Protein AF-A0A4S1WTZ0-F1 (afdb_monomer_lite)

Radius of gyration: 18.0 Å; chains: 1; bounding box: 50×26×50 Å

pLDDT: mean 75.04, std 13.1, range [39.91, 91.31]

Foldseek 3Di:
DVPLVCLQVPLDAADDLVVLVVNVVVLVVQLVVQCVDPPSSLVVVVVSLRSQLSSQLNLCVLAVHPSCVSVPLSVLVVVLSVLVVVLVVLVVDPVSPVVSVVSVVVSVVSVVVSVVVSVVSSCVSSVDDGPVNVPDDPDDDDD

Sequence (143 aa):
MEDLVPILTSFHGAISRRTFWIGAAVLIVASIVLGLIPYLGTIASLALLYPWTCLAMQRLRDMERPVGLALIPVGLAAISAVLGIVTMVSMFNPMLIGLALMVGGLTVLVGTISMLVAIAFLLWIGLTPGKSDAGQPFLGGLR

Secondary structure (DSSP, 8-state):
-TTHHHHHH-S-----HHHHHHHHHHHHHHHHHHHTSTTHHHHHHHHHHHHHHHHHHHHHHHTT--GGGGHHHHHHHHHHHHHHHHHHHHHT-GGGHHHHHHHHHHHHHHHHHHHHHHHHHHHHHHHSPPGGGSS--S-----

Organism: NCBI:txid1344951

Structure (mmCIF, N/CA/C/O backbone):
data_AF-A0A4S1WTZ0-F1
#
_entry.id   AF-A0A4S1WTZ0-F1
#
loop_
_atom_site.group_PDB
_atom_site.id
_atom_site.type_symbol
_atom_site.label_atom_id
_atom_site.label_alt_id
_atom_site.label_comp_id
_atom_site.label_asym_id
_atom_site.label_entity_id
_atom_site.label_seq_id
_atom_site.pdbx_PDB_ins_code
_atom_site.Cartn_x
_atom_site.Cartn_y
_atom_site.Cartn_z
_atom_site.occupancy
_atom_site.B_iso_or_equiv
_atom_site.auth_seq_id
_atom_site.auth_comp_id
_atom_site.auth_asym_id
_atom_site.auth_atom_id
_atom_site.pdbx_PDB_model_num
ATOM 1 N N . MET A 1 1 ? -21.634 -13.327 2.477 1.00 41.12 1 MET A N 1
ATO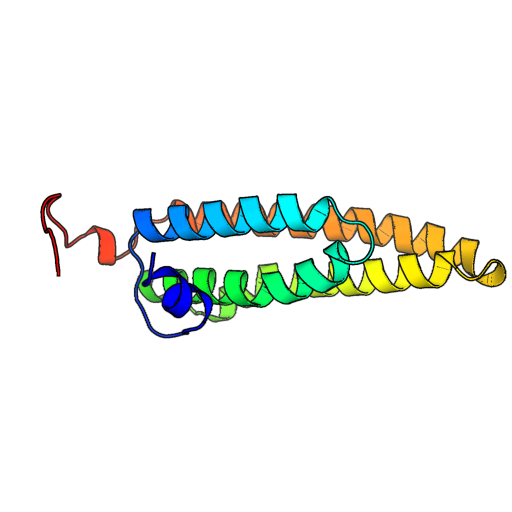M 2 C CA . MET A 1 1 ? -20.631 -12.721 1.566 1.00 41.12 1 MET A CA 1
ATOM 3 C C . MET A 1 1 ? -21.185 -11.495 0.831 1.00 41.12 1 MET A C 1
ATOM 5 O O . MET A 1 1 ? -20.418 -10.822 0.158 1.00 41.12 1 MET A O 1
ATOM 9 N N . GLU A 1 2 ? -22.468 -11.155 1.012 1.00 46.72 2 GLU A N 1
ATOM 10 C CA . GLU A 1 2 ? -23.134 -10.010 0.369 1.00 46.72 2 GLU A CA 1
ATOM 11 C C . GLU A 1 2 ? -22.792 -8.651 1.024 1.00 46.72 2 GLU A C 1
ATOM 13 O O . GLU A 1 2 ? -22.914 -7.615 0.380 1.00 46.72 2 GLU A O 1
ATOM 18 N N . ASP A 1 3 ? -22.232 -8.645 2.242 1.00 55.38 3 ASP A N 1
ATOM 19 C CA . ASP A 1 3 ? -21.893 -7.415 2.988 1.00 55.38 3 ASP A CA 1
ATOM 20 C C . ASP A 1 3 ? -20.523 -6.799 2.652 1.00 55.38 3 ASP A C 1
ATOM 22 O O . ASP A 1 3 ? -20.228 -5.668 3.038 1.00 55.38 3 ASP A O 1
ATOM 26 N N . LEU A 1 4 ? -19.649 -7.521 1.942 1.00 54.25 4 LEU A N 1
ATOM 27 C CA . LEU A 1 4 ? -18.295 -7.030 1.639 1.00 54.25 4 LEU A CA 1
ATOM 28 C C . LEU A 1 4 ? -18.298 -5.968 0.538 1.00 54.25 4 LEU A C 1
ATOM 30 O O . LEU A 1 4 ? -17.501 -5.036 0.582 1.00 54.25 4 LEU A O 1
ATOM 34 N N . VAL A 1 5 ? -19.210 -6.081 -0.428 1.00 55.91 5 VAL A N 1
ATOM 35 C CA . VAL A 1 5 ? -19.345 -5.120 -1.527 1.00 55.91 5 VAL A CA 1
ATOM 36 C C . VAL A 1 5 ? -19.659 -3.715 -0.996 1.00 55.91 5 VAL A C 1
ATOM 38 O O . VAL A 1 5 ? -18.865 -2.819 -1.271 1.00 55.91 5 VAL A O 1
ATOM 41 N N . PRO A 1 6 ? -20.699 -3.489 -0.164 1.00 55.41 6 PRO A N 1
ATOM 42 C CA . PRO A 1 6 ? -20.978 -2.155 0.364 1.00 55.41 6 PRO A CA 1
ATOM 43 C C . PRO A 1 6 ? -19.869 -1.620 1.281 1.00 55.41 6 PRO A C 1
ATOM 45 O O . PRO A 1 6 ? -19.608 -0.424 1.247 1.00 55.41 6 PRO A O 1
ATOM 48 N N . ILE A 1 7 ? -19.152 -2.458 2.039 1.00 56.97 7 ILE A N 1
ATOM 49 C CA . ILE A 1 7 ? -17.997 -2.002 2.841 1.00 56.97 7 ILE A CA 1
ATOM 50 C C . ILE A 1 7 ? -16.863 -1.476 1.948 1.00 56.97 7 ILE A C 1
ATOM 52 O O . ILE A 1 7 ? -16.168 -0.534 2.325 1.00 56.97 7 ILE A O 1
ATOM 56 N N . LEU A 1 8 ? -16.676 -2.057 0.764 1.00 56.19 8 LEU A N 1
ATOM 57 C CA . LEU A 1 8 ? -15.602 -1.691 -0.161 1.00 56.19 8 LEU A CA 1
ATOM 58 C C . LEU A 1 8 ? -16.011 -0.594 -1.161 1.00 56.19 8 LEU A C 1
ATOM 60 O O . LEU A 1 8 ? -15.130 0.016 -1.762 1.00 56.19 8 LEU A O 1
ATOM 64 N N . THR A 1 9 ? -17.313 -0.326 -1.330 1.00 55.59 9 THR A N 1
ATOM 65 C CA . THR A 1 9 ? -17.839 0.654 -2.302 1.00 55.59 9 THR A CA 1
ATOM 66 C C . THR A 1 9 ? -18.636 1.811 -1.696 1.00 55.59 9 THR A C 1
ATOM 68 O O . THR A 1 9 ? -18.966 2.758 -2.407 1.00 55.59 9 THR A O 1
ATOM 71 N N . SER A 1 10 ? -18.970 1.770 -0.405 1.00 52.31 10 SER A N 1
ATOM 72 C CA . SER A 1 10 ? -19.704 2.833 0.294 1.00 52.31 10 SER A CA 1
ATOM 73 C C . SER A 1 10 ? -18.788 3.634 1.219 1.00 52.31 10 SER A C 1
ATOM 75 O O . SER A 1 10 ? -17.878 3.106 1.851 1.00 52.31 10 SER A O 1
ATOM 77 N N . PHE A 1 11 ? -19.057 4.934 1.352 1.00 55.19 11 PHE A N 1
ATOM 78 C CA . PHE A 1 11 ? -18.418 5.803 2.350 1.00 55.19 11 PHE A CA 1
ATOM 79 C C . PHE A 1 11 ? -19.192 5.876 3.674 1.00 55.19 11 PHE A C 1
ATOM 81 O O . PHE A 1 11 ? -18.738 6.545 4.606 1.00 55.19 11 PHE A O 1
ATOM 88 N N . HIS A 1 12 ? -20.349 5.219 3.759 1.00 50.66 12 HIS A N 1
ATOM 89 C CA . HIS A 1 12 ? -21.262 5.303 4.894 1.00 50.66 12 HIS A CA 1
ATOM 90 C C . HIS A 1 12 ? -21.160 4.048 5.757 1.00 50.66 12 HIS A C 1
ATOM 92 O O . HIS A 1 12 ? -21.438 2.952 5.280 1.00 50.66 12 HIS A O 1
ATOM 98 N N . GLY A 1 13 ? -20.784 4.222 7.024 1.00 57.28 13 GLY A N 1
ATOM 99 C CA . GLY A 1 13 ? -20.733 3.131 7.992 1.00 57.28 13 GLY A CA 1
ATOM 100 C C . GLY A 1 13 ? -19.646 3.314 9.045 1.00 57.28 13 GLY A C 1
ATOM 101 O O . GLY A 1 13 ? -18.590 3.885 8.778 1.00 57.28 13 GLY A O 1
ATOM 102 N N . ALA A 1 14 ? -19.957 2.824 10.238 1.00 63.25 14 ALA A N 1
ATOM 103 C CA . ALA A 1 14 ? -19.082 2.652 11.386 1.00 63.25 14 ALA A CA 1
ATOM 104 C C . ALA A 1 14 ? -18.772 1.142 11.490 1.00 63.25 14 ALA A C 1
ATOM 106 O O . ALA A 1 14 ? -19.697 0.329 11.516 1.00 63.25 14 ALA A O 1
ATOM 107 N N . ILE A 1 15 ? -17.499 0.744 11.463 1.00 70.25 15 ILE A N 1
ATOM 108 C CA . ILE A 1 15 ? -17.028 -0.644 11.422 1.00 70.25 15 ILE A CA 1
ATOM 109 C C . ILE A 1 15 ? -16.424 -1.068 12.776 1.00 70.25 15 ILE A C 1
ATOM 111 O O . ILE A 1 15 ? -15.526 -0.433 13.340 1.00 70.25 15 ILE A O 1
ATOM 115 N N . SER A 1 16 ? -16.844 -2.240 13.265 1.00 68.81 16 SER A N 1
ATOM 116 C CA . SER A 1 16 ? -16.212 -2.900 14.415 1.00 68.81 16 SER A CA 1
ATOM 117 C C . SER A 1 16 ? -14.779 -3.354 14.110 1.00 68.81 16 SER A C 1
ATOM 119 O O . SER A 1 16 ? -14.412 -3.652 12.967 1.00 68.81 16 SER A O 1
ATOM 121 N N . ARG A 1 17 ? -13.951 -3.496 15.151 1.00 69.75 17 ARG A N 1
ATOM 122 C CA . ARG A 1 17 ? -12.549 -3.919 14.993 1.00 69.75 17 ARG A CA 1
ATOM 123 C C . ARG A 1 17 ? -12.399 -5.253 14.245 1.00 69.75 17 ARG A C 1
ATOM 125 O O . ARG A 1 17 ? -11.460 -5.417 13.470 1.00 69.75 17 ARG A O 1
ATOM 132 N N . ARG A 1 18 ? -13.331 -6.198 14.432 1.00 70.69 18 ARG A N 1
ATOM 133 C CA . ARG A 1 18 ? -13.307 -7.517 13.772 1.00 70.69 18 ARG A CA 1
ATOM 134 C C . ARG A 1 18 ? -13.551 -7.408 12.265 1.00 70.69 18 ARG A C 1
ATOM 136 O O . ARG A 1 18 ? -12.816 -8.011 11.488 1.00 70.69 18 ARG A O 1
ATOM 143 N N . THR A 1 19 ? -14.547 -6.628 11.854 1.00 71.88 19 THR A N 1
ATOM 144 C CA . THR A 1 19 ? -14.898 -6.460 10.436 1.00 71.88 19 THR A CA 1
ATOM 145 C C . THR A 1 19 ? -13.815 -5.685 9.679 1.00 71.88 19 THR A C 1
ATOM 147 O O . THR A 1 19 ? -13.515 -6.021 8.535 1.00 71.88 19 THR A O 1
ATOM 150 N N . PHE A 1 20 ? -13.142 -4.738 10.344 1.00 78.38 20 PHE A N 1
ATOM 151 C CA . PHE A 1 20 ? -11.964 -4.053 9.802 1.00 78.38 20 PHE A CA 1
ATOM 152 C C . PHE A 1 20 ? -10.837 -5.031 9.435 1.00 78.38 20 PHE A C 1
ATOM 154 O O . PHE A 1 20 ? -10.342 -5.001 8.310 1.00 78.38 20 PHE A O 1
ATOM 161 N N . TRP A 1 21 ? -10.459 -5.935 10.348 1.00 78.88 21 TRP A N 1
ATOM 162 C CA . TRP A 1 21 ? -9.394 -6.911 10.088 1.00 78.88 21 TRP A CA 1
ATOM 163 C C . TRP A 1 21 ? -9.768 -7.933 9.011 1.00 78.88 21 TRP A C 1
ATOM 165 O O . TRP A 1 21 ? -8.900 -8.333 8.240 1.00 78.88 21 TRP A O 1
ATOM 175 N N . ILE A 1 22 ? -11.045 -8.320 8.908 1.00 78.00 22 ILE A N 1
ATOM 176 C CA . ILE A 1 22 ? -11.525 -9.200 7.829 1.00 78.00 22 ILE A CA 1
ATOM 177 C C . ILE A 1 22 ? -11.397 -8.494 6.472 1.00 78.00 22 ILE A C 1
ATOM 179 O O . ILE A 1 22 ? -10.835 -9.068 5.541 1.00 78.00 22 ILE A O 1
ATOM 183 N N . GLY A 1 23 ? -11.852 -7.242 6.364 1.00 76.06 23 GLY A N 1
ATOM 184 C CA . GLY A 1 23 ? -11.713 -6.459 5.133 1.00 76.06 23 GLY A CA 1
ATOM 185 C C . GLY A 1 23 ? -10.249 -6.208 4.758 1.00 76.06 23 GLY A C 1
ATOM 186 O O . GLY A 1 23 ? -9.867 -6.400 3.605 1.00 76.06 23 GLY A O 1
ATOM 187 N N . ALA A 1 24 ? -9.402 -5.871 5.735 1.00 81.56 24 ALA A N 1
ATOM 188 C CA . ALA A 1 24 ? -7.965 -5.708 5.524 1.00 81.56 24 ALA A CA 1
ATOM 189 C C . ALA A 1 24 ? -7.294 -7.016 5.065 1.00 81.56 24 ALA A C 1
ATOM 191 O O . ALA A 1 24 ? -6.494 -6.991 4.135 1.00 81.56 24 ALA A O 1
ATOM 192 N N . ALA A 1 25 ? -7.642 -8.163 5.658 1.00 80.69 25 ALA A N 1
ATOM 193 C CA . ALA A 1 25 ? -7.112 -9.464 5.250 1.00 80.69 25 ALA A CA 1
ATOM 194 C C . ALA A 1 25 ? -7.493 -9.806 3.802 1.00 80.69 25 ALA A C 1
ATOM 196 O O . ALA A 1 25 ? -6.636 -10.231 3.029 1.00 80.69 25 ALA A O 1
ATOM 197 N N . VAL A 1 26 ? -8.747 -9.559 3.407 1.00 81.19 26 VAL A N 1
ATOM 198 C CA . VAL A 1 26 ? -9.204 -9.749 2.020 1.00 81.19 26 VAL A CA 1
ATOM 199 C C . VAL A 1 26 ? -8.420 -8.853 1.060 1.00 81.19 26 VAL A C 1
ATOM 201 O O . VAL A 1 26 ? -7.963 -9.330 0.023 1.00 81.19 26 VAL A O 1
ATOM 204 N N . LEU A 1 27 ? -8.206 -7.582 1.413 1.00 80.50 27 LEU A N 1
ATOM 205 C CA . LEU A 1 27 ? -7.433 -6.655 0.584 1.00 80.50 27 LEU A CA 1
ATOM 206 C C . LEU A 1 27 ? -5.959 -7.045 0.476 1.00 80.50 27 LEU A C 1
ATOM 208 O O . LEU A 1 27 ? -5.383 -6.911 -0.598 1.00 80.50 27 LEU A O 1
ATOM 212 N N . ILE A 1 28 ? -5.350 -7.564 1.543 1.00 82.19 28 ILE A N 1
ATOM 213 C CA . ILE A 1 28 ? -3.973 -8.073 1.506 1.00 82.19 28 ILE A CA 1
ATOM 214 C C . ILE A 1 28 ? -3.877 -9.284 0.573 1.00 82.19 28 ILE A C 1
ATOM 216 O O . ILE A 1 28 ? -2.997 -9.321 -0.286 1.00 82.19 28 ILE A O 1
ATOM 220 N N . VAL A 1 29 ? -4.793 -10.250 0.699 1.00 82.81 29 VAL A N 1
ATOM 221 C CA . VAL A 1 29 ? -4.822 -11.436 -0.172 1.00 82.81 29 VAL A CA 1
ATOM 222 C C . VAL A 1 29 ? -5.034 -11.026 -1.630 1.00 82.81 29 VAL A C 1
ATOM 224 O O . VAL A 1 29 ? -4.302 -11.494 -2.499 1.00 82.81 29 VAL A O 1
ATOM 227 N N . ALA A 1 30 ? -5.963 -10.106 -1.902 1.00 79.69 30 ALA A N 1
ATOM 228 C CA . ALA A 1 30 ? -6.170 -9.563 -3.240 1.00 79.69 30 ALA A CA 1
ATOM 229 C C . ALA A 1 30 ? -4.896 -8.887 -3.773 1.00 79.69 30 ALA A C 1
ATOM 231 O O . ALA A 1 30 ? -4.447 -9.213 -4.867 1.00 79.69 30 ALA A O 1
ATOM 232 N N . SER A 1 31 ? -4.249 -8.020 -2.990 1.00 76.69 31 SER A N 1
ATOM 233 C CA . SER A 1 31 ? -2.995 -7.370 -3.394 1.00 76.69 31 SER A CA 1
ATOM 234 C C . SER A 1 31 ? -1.882 -8.367 -3.731 1.00 76.69 31 SER A C 1
ATOM 236 O O . SER A 1 31 ? -1.162 -8.158 -4.703 1.00 76.69 31 SER A O 1
ATOM 238 N N . ILE A 1 32 ? -1.746 -9.461 -2.975 1.00 80.06 32 ILE A N 1
ATOM 239 C CA . ILE A 1 32 ? -0.745 -10.506 -3.247 1.00 80.06 32 ILE A CA 1
ATOM 240 C C . ILE A 1 32 ? -1.074 -11.242 -4.551 1.00 80.06 32 ILE A C 1
ATOM 242 O O . ILE A 1 32 ? -0.202 -11.405 -5.403 1.00 80.06 32 ILE A O 1
ATOM 246 N N . VAL A 1 33 ? -2.332 -11.658 -4.726 1.00 80.94 33 VAL A N 1
ATOM 247 C CA . VAL A 1 33 ? -2.774 -12.399 -5.918 1.00 80.94 33 VAL A CA 1
ATOM 248 C C . VAL A 1 33 ? -2.636 -11.548 -7.180 1.00 80.94 33 VAL A C 1
ATOM 250 O O . VAL A 1 33 ? -2.129 -12.032 -8.188 1.00 80.94 33 VAL A O 1
ATOM 253 N N . LEU A 1 34 ? -3.032 -10.274 -7.130 1.00 74.31 34 LEU A N 1
ATOM 254 C CA . LEU A 1 34 ? -2.916 -9.371 -8.276 1.00 74.31 34 LEU A CA 1
ATOM 255 C C . LEU A 1 34 ? -1.457 -8.938 -8.515 1.00 74.31 34 LEU A C 1
ATOM 257 O O . LEU A 1 34 ? -1.074 -8.714 -9.661 1.00 74.31 34 LEU A O 1
ATOM 261 N N . GLY A 1 35 ? -0.623 -8.887 -7.472 1.00 69.06 35 GLY A N 1
ATOM 262 C CA . GLY A 1 35 ? 0.810 -8.594 -7.571 1.00 69.06 35 GLY A CA 1
ATOM 263 C C . GLY A 1 35 ? 1.651 -9.702 -8.218 1.00 69.06 35 GLY A C 1
ATOM 264 O O . GLY A 1 35 ? 2.729 -9.417 -8.732 1.00 69.06 35 GLY A O 1
ATOM 265 N N . LEU A 1 36 ? 1.159 -10.947 -8.248 1.00 74.56 36 LEU A N 1
ATOM 266 C CA . LEU A 1 36 ? 1.816 -12.063 -8.946 1.00 74.56 36 LEU A CA 1
ATOM 267 C C . LEU A 1 36 ? 1.780 -11.921 -10.474 1.00 74.56 36 LEU A C 1
ATOM 269 O O . LEU A 1 36 ? 2.570 -12.565 -11.163 1.00 74.56 36 LEU A O 1
ATOM 273 N N . ILE A 1 37 ? 0.881 -11.091 -11.010 1.00 73.00 37 ILE A N 1
ATOM 274 C CA . ILE A 1 37 ? 0.751 -10.876 -12.449 1.00 73.00 37 ILE A CA 1
ATOM 275 C C . ILE A 1 37 ? 1.518 -9.599 -12.829 1.00 73.00 37 ILE A C 1
ATOM 277 O O . ILE A 1 37 ? 1.055 -8.496 -12.521 1.00 73.00 37 ILE A O 1
ATOM 281 N N . PRO A 1 38 ? 2.674 -9.694 -13.512 1.00 61.31 38 PRO A N 1
ATOM 282 C CA . PRO A 1 38 ? 3.399 -8.510 -13.961 1.00 61.31 38 PRO A CA 1
ATOM 283 C C . PRO A 1 38 ? 2.530 -7.694 -14.937 1.00 61.31 38 PRO A C 1
ATOM 285 O O . PRO A 1 38 ? 1.720 -8.257 -15.671 1.00 61.31 38 PRO A O 1
ATOM 288 N N . TYR A 1 39 ? 2.686 -6.365 -14.946 1.00 63.25 39 TYR A N 1
ATOM 289 C CA . TYR A 1 39 ? 1.926 -5.388 -15.758 1.00 63.25 39 TYR A CA 1
ATOM 290 C C . TYR A 1 39 ? 0.448 -5.193 -15.381 1.00 63.25 39 TYR A C 1
ATOM 292 O O . TYR A 1 39 ? -0.013 -4.055 -15.290 1.00 63.25 39 TYR A O 1
ATOM 300 N N . LEU A 1 40 ? -0.299 -6.267 -15.118 1.00 63.53 40 LEU A N 1
ATOM 301 C CA . LEU A 1 40 ? -1.663 -6.159 -14.587 1.00 63.53 40 LEU A CA 1
ATOM 302 C C . LEU A 1 40 ? -1.650 -5.763 -13.111 1.00 63.53 40 LEU A C 1
ATOM 304 O O . LEU A 1 40 ? -2.501 -4.983 -12.696 1.00 63.53 40 LEU A O 1
ATOM 308 N N . GLY A 1 41 ? -0.650 -6.207 -12.347 1.00 62.00 41 GLY A N 1
ATOM 309 C CA . GLY A 1 41 ? -0.476 -5.867 -10.937 1.00 62.00 41 GLY A CA 1
ATOM 310 C C . GLY A 1 41 ? -0.336 -4.366 -10.665 1.00 62.00 41 GLY A C 1
ATOM 311 O O . GLY A 1 41 ? -0.820 -3.889 -9.643 1.00 62.00 41 GLY A O 1
ATOM 312 N N . THR A 1 42 ? 0.248 -3.593 -11.585 1.00 63.81 42 THR A N 1
ATOM 313 C CA . THR A 1 42 ? 0.379 -2.127 -11.462 1.00 63.81 42 THR A CA 1
ATOM 314 C C . THR A 1 42 ? -0.927 -1.383 -11.730 1.00 63.81 42 THR A C 1
ATOM 316 O O . THR A 1 42 ? -1.210 -0.383 -11.078 1.00 63.81 42 THR A O 1
ATOM 319 N N . ILE A 1 43 ? -1.753 -1.858 -12.662 1.00 67.31 43 ILE A N 1
ATOM 320 C CA . ILE A 1 43 ? -3.084 -1.275 -12.911 1.00 67.31 43 ILE A CA 1
ATOM 321 C C . ILE A 1 43 ? -4.052 -1.704 -11.800 1.00 67.31 43 ILE A C 1
ATOM 323 O O . ILE A 1 43 ? -4.841 -0.914 -11.285 1.00 67.31 43 ILE A O 1
ATOM 327 N N . ALA A 1 44 ? -3.947 -2.960 -11.382 1.00 66.50 44 ALA A N 1
ATOM 328 C CA . ALA A 1 44 ? -4.688 -3.531 -10.276 1.00 66.50 44 ALA A CA 1
ATOM 329 C C . ALA A 1 44 ? -4.403 -2.846 -8.937 1.00 66.50 44 ALA A C 1
ATOM 331 O O . ALA A 1 44 ? -5.327 -2.633 -8.154 1.00 66.50 44 ALA A O 1
ATOM 332 N N . SER A 1 45 ? -3.148 -2.489 -8.658 1.00 65.94 45 SER A N 1
ATOM 333 C CA . SER A 1 45 ? -2.787 -1.800 -7.417 1.00 65.94 45 SER A CA 1
ATOM 334 C C . SER A 1 45 ? -3.435 -0.417 -7.326 1.00 65.94 45 SER A C 1
ATOM 336 O O . SER A 1 45 ? -3.859 -0.023 -6.241 1.00 65.94 45 SER A O 1
ATOM 338 N N . LEU A 1 46 ? -3.622 0.272 -8.459 1.00 68.12 46 LEU A N 1
ATOM 339 C CA . LEU A 1 46 ? -4.409 1.507 -8.527 1.00 68.12 46 LEU A CA 1
ATOM 340 C C . LEU A 1 46 ? -5.894 1.255 -8.237 1.00 68.12 46 LEU A C 1
ATOM 342 O O . LEU A 1 46 ? -6.501 2.010 -7.482 1.00 68.12 46 LEU A O 1
ATOM 346 N N . ALA A 1 47 ? -6.473 0.177 -8.774 1.00 71.62 47 ALA A N 1
ATOM 347 C CA . ALA A 1 47 ? -7.857 -0.199 -8.472 1.00 71.62 47 ALA A CA 1
ATOM 348 C C . ALA A 1 47 ? -8.052 -0.567 -6.989 1.00 71.62 47 ALA A C 1
ATOM 350 O O . ALA A 1 47 ? -9.090 -0.256 -6.409 1.00 71.62 47 ALA A O 1
ATOM 351 N N . LEU A 1 48 ? -7.039 -1.170 -6.357 1.00 73.12 48 LEU A N 1
ATOM 352 C CA . LEU A 1 48 ? -7.030 -1.529 -4.936 1.00 73.12 48 LEU A CA 1
ATOM 353 C C . LEU A 1 48 ? -6.885 -0.316 -4.003 1.00 73.12 48 LEU A C 1
ATOM 355 O O . LEU A 1 48 ? -7.297 -0.406 -2.847 1.00 73.12 48 LEU A O 1
ATOM 359 N N . LEU A 1 49 ? -6.378 0.833 -4.469 1.00 72.69 49 LEU A N 1
ATOM 360 C CA . LEU A 1 49 ? -6.327 2.049 -3.644 1.00 72.69 49 LEU A CA 1
ATOM 361 C C . LEU A 1 49 ? -7.721 2.487 -3.192 1.00 72.69 49 LEU A C 1
ATOM 363 O O . LEU A 1 49 ? -7.887 2.889 -2.043 1.00 72.69 49 LEU A O 1
ATOM 367 N N . TYR A 1 50 ? -8.724 2.372 -4.065 1.00 75.38 50 TYR A N 1
ATOM 368 C CA . TYR A 1 50 ? -10.095 2.766 -3.753 1.00 75.38 50 TYR A CA 1
ATOM 369 C C . TYR A 1 50 ? -10.671 2.015 -2.536 1.00 75.38 50 TYR A C 1
ATOM 371 O O . TYR A 1 50 ? -10.971 2.676 -1.537 1.00 75.38 50 TYR A O 1
ATOM 379 N N . PRO A 1 51 ? -10.748 0.669 -2.518 1.00 76.31 51 PRO A N 1
ATOM 380 C CA . PRO A 1 51 ? -11.270 -0.050 -1.361 1.00 76.31 51 PRO A CA 1
ATOM 381 C C . PRO A 1 51 ? -10.403 0.117 -0.100 1.00 76.31 51 PRO A C 1
ATOM 383 O O . PRO A 1 51 ? -10.946 0.149 1.006 1.00 76.31 51 PRO A O 1
ATOM 386 N N . TRP A 1 52 ? -9.082 0.305 -0.242 1.00 76.94 52 TRP A N 1
ATOM 387 C CA . TRP A 1 52 ? -8.204 0.668 0.880 1.00 76.94 52 TRP A CA 1
ATOM 388 C C . TRP A 1 52 ?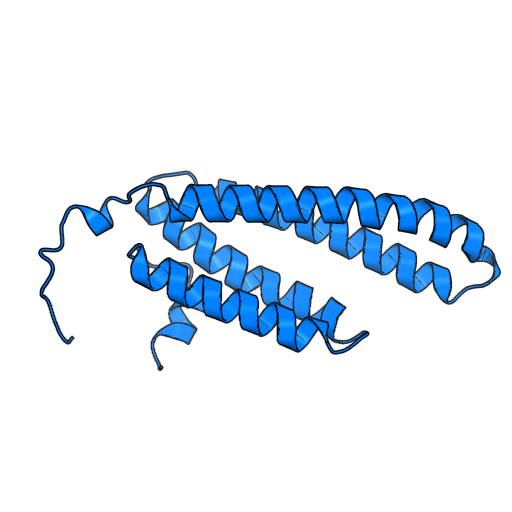 -8.607 2.005 1.518 1.00 76.94 52 TRP A C 1
ATOM 390 O O . TRP A 1 52 ? -8.645 2.117 2.747 1.00 76.94 52 TRP A O 1
ATOM 400 N N . THR A 1 53 ? -8.956 3.007 0.703 1.00 76.75 53 THR A N 1
ATOM 401 C CA . THR A 1 53 ? -9.421 4.312 1.200 1.00 76.75 53 THR A CA 1
ATOM 402 C C . THR A 1 53 ? -10.769 4.204 1.904 1.00 76.75 53 THR A C 1
ATOM 404 O O . THR A 1 53 ? -10.929 4.766 2.987 1.00 76.75 53 THR A O 1
ATOM 407 N N . CYS A 1 54 ? -11.719 3.452 1.338 1.00 78.00 54 CYS A N 1
ATOM 408 C CA . CYS A 1 54 ? -13.059 3.289 1.899 1.00 78.00 54 CYS A CA 1
ATOM 409 C C . CYS A 1 54 ? -12.996 2.653 3.292 1.00 78.00 54 CYS A C 1
ATOM 411 O O . CYS A 1 54 ? -13.568 3.196 4.242 1.00 78.00 54 CYS A O 1
ATOM 413 N N . LEU A 1 55 ? -12.216 1.577 3.436 1.00 78.62 55 LEU A N 1
ATOM 414 C CA . LEU A 1 55 ? -12.021 0.873 4.703 1.00 78.62 55 LEU A CA 1
ATOM 415 C C . LEU A 1 55 ? -11.376 1.777 5.772 1.00 78.62 55 LEU A C 1
ATOM 417 O O . LEU A 1 55 ? -11.841 1.832 6.913 1.00 78.62 55 LEU A O 1
ATOM 421 N N . ALA A 1 56 ? -10.342 2.539 5.401 1.00 79.88 56 ALA A N 1
ATOM 422 C CA . ALA A 1 56 ? -9.679 3.476 6.307 1.00 79.88 56 ALA A CA 1
ATOM 423 C C . ALA A 1 56 ? -10.592 4.643 6.724 1.00 79.88 56 ALA A C 1
ATOM 425 O O . ALA A 1 56 ? -10.614 5.029 7.894 1.00 79.88 56 ALA A O 1
ATOM 426 N N . MET A 1 57 ? -11.371 5.198 5.793 1.00 80.31 57 MET A N 1
ATOM 427 C CA . MET A 1 57 ? -12.276 6.315 6.071 1.00 80.31 57 MET A CA 1
ATOM 428 C C . MET A 1 57 ? -13.439 5.921 6.983 1.00 80.31 57 MET A C 1
ATOM 430 O O . MET A 1 57 ? -13.815 6.700 7.860 1.00 80.31 57 MET A O 1
ATOM 434 N N . GLN A 1 58 ? -14.006 4.729 6.797 1.00 75.56 58 GLN A N 1
ATOM 435 C CA . GLN A 1 58 ? -15.047 4.213 7.687 1.00 75.56 58 GLN A CA 1
ATOM 436 C C . GLN A 1 58 ? -14.496 4.005 9.110 1.00 75.56 58 GLN A C 1
ATOM 438 O O . GLN A 1 58 ? -15.095 4.489 10.068 1.00 75.56 58 GLN A O 1
ATOM 443 N N . ARG A 1 59 ? -13.287 3.435 9.257 1.00 78.19 59 ARG A N 1
ATOM 444 C CA . ARG A 1 59 ? -12.657 3.256 10.578 1.00 78.19 59 ARG A CA 1
ATOM 445 C C . ARG A 1 59 ? -12.291 4.575 11.267 1.00 78.19 59 ARG A C 1
ATOM 447 O O . ARG A 1 59 ? -12.406 4.690 12.483 1.00 78.19 59 ARG A O 1
ATOM 454 N N . LEU A 1 60 ? -11.863 5.591 10.518 1.00 81.50 60 LEU A N 1
ATOM 455 C CA . LEU A 1 60 ? -11.616 6.926 11.081 1.00 81.50 60 LEU A CA 1
ATOM 456 C C . LEU A 1 60 ? -12.907 7.597 11.562 1.00 81.50 60 LEU A C 1
ATOM 458 O O . LEU A 1 60 ? -12.879 8.290 12.581 1.00 81.50 60 LEU A O 1
ATOM 462 N N . ARG A 1 61 ? -14.030 7.360 10.871 1.00 78.31 61 ARG A N 1
ATOM 463 C CA . ARG A 1 61 ? -15.358 7.810 11.308 1.00 78.31 61 ARG A CA 1
ATOM 464 C C . ARG A 1 61 ? -15.766 7.180 12.642 1.00 78.31 61 ARG A C 1
ATOM 466 O O . ARG A 1 61 ? -16.252 7.912 13.497 1.00 78.31 61 ARG A O 1
ATOM 473 N N . ASP A 1 62 ? -15.480 5.895 12.875 1.00 76.31 62 ASP A N 1
ATOM 474 C CA . ASP A 1 62 ? -15.694 5.252 14.193 1.00 76.31 62 ASP A CA 1
ATOM 475 C C . ASP A 1 62 ? -14.890 5.881 15.330 1.00 76.31 62 ASP A C 1
ATOM 477 O O . ASP A 1 62 ? -15.278 5.822 16.498 1.00 76.31 62 ASP A O 1
ATOM 481 N N . MET A 1 63 ? -13.718 6.416 14.997 1.00 74.00 63 MET A N 1
ATOM 482 C CA . MET A 1 63 ? -12.803 7.029 15.955 1.00 74.00 63 MET A CA 1
ATOM 483 C C . MET A 1 63 ? -13.082 8.520 16.172 1.00 74.00 63 MET A C 1
ATOM 485 O O . MET A 1 63 ? -12.325 9.160 16.901 1.00 74.00 63 MET A O 1
ATOM 489 N N . GLU A 1 64 ? -14.108 9.084 15.518 1.00 75.44 64 GLU A N 1
ATOM 490 C CA . GLU A 1 64 ? -14.383 10.532 15.471 1.00 75.44 64 GLU A CA 1
ATOM 491 C C . GLU A 1 64 ? -13.150 11.350 15.037 1.00 75.44 64 GLU A C 1
ATOM 493 O O . GLU A 1 64 ? -12.937 12.492 15.448 1.00 75.44 64 GLU A O 1
ATOM 498 N N . ARG A 1 65 ? -12.299 10.751 14.197 1.00 79.81 65 ARG A N 1
ATOM 499 C CA . ARG A 1 65 ? -11.092 11.378 13.655 1.00 79.81 65 ARG A CA 1
ATOM 500 C C . ARG A 1 65 ? -11.361 11.936 12.258 1.00 79.81 65 ARG A C 1
ATOM 502 O O . ARG A 1 65 ? -12.240 11.446 11.546 1.00 79.81 65 ARG A O 1
ATOM 509 N N . PRO A 1 66 ? -10.591 12.948 11.823 1.00 82.81 66 PRO A N 1
ATOM 510 C CA . PRO A 1 66 ? -10.750 13.503 10.489 1.00 82.81 66 PRO A CA 1
ATOM 511 C C . PRO A 1 66 ? -10.463 12.435 9.429 1.00 82.81 66 PRO A C 1
ATOM 513 O O . PRO A 1 66 ? -9.354 11.907 9.337 1.00 82.81 66 PRO A O 1
ATOM 516 N N . VAL A 1 67 ? -11.462 12.169 8.584 1.00 75.38 67 VAL A N 1
ATOM 517 C CA . VAL A 1 67 ? -11.399 11.225 7.451 1.00 75.38 67 VAL A CA 1
ATOM 518 C C . VAL A 1 67 ? -10.277 11.552 6.460 1.00 75.38 67 VAL A C 1
ATOM 520 O O . VAL A 1 67 ? -9.777 10.663 5.775 1.00 75.38 67 VAL A O 1
ATOM 523 N N . GLY A 1 68 ? -9.822 12.810 6.448 1.00 77.12 68 GLY A N 1
ATOM 524 C CA . GLY A 1 68 ? -8.666 13.272 5.682 1.00 77.12 68 GLY A CA 1
ATOM 525 C C . GLY A 1 68 ? -7.356 12.543 6.003 1.00 77.12 68 GLY A C 1
ATOM 526 O O . GLY A 1 68 ? -6.480 12.480 5.149 1.00 77.12 68 GLY A O 1
ATOM 527 N N . LEU A 1 69 ? -7.216 11.929 7.186 1.00 80.62 69 LEU A N 1
ATOM 528 C CA . LEU A 1 69 ? -6.006 11.175 7.544 1.00 80.62 69 LEU A CA 1
ATOM 529 C C . LEU A 1 69 ? -5.801 9.929 6.672 1.00 80.62 69 LEU A C 1
ATOM 531 O O . LEU A 1 69 ? -4.661 9.522 6.461 1.00 80.62 69 LEU A O 1
ATOM 535 N N . ALA A 1 70 ? -6.874 9.360 6.113 1.00 80.94 70 ALA A N 1
ATOM 536 C CA . ALA A 1 70 ? -6.775 8.239 5.179 1.00 80.94 70 ALA A CA 1
ATOM 537 C C . ALA A 1 70 ? -6.098 8.631 3.854 1.00 80.94 70 ALA A C 1
ATOM 539 O O . ALA A 1 70 ? -5.567 7.760 3.172 1.00 80.94 70 ALA A O 1
ATOM 540 N N . LEU A 1 71 ? -6.062 9.923 3.495 1.00 81.69 71 LEU A N 1
ATOM 541 C CA . LEU A 1 71 ? -5.373 10.383 2.285 1.00 81.69 71 LEU A CA 1
ATOM 542 C C . LEU A 1 71 ? -3.847 10.341 2.406 1.00 81.69 71 LEU A C 1
ATOM 544 O O . LEU A 1 71 ? -3.183 10.315 1.379 1.00 81.69 71 LEU A O 1
ATOM 548 N N . ILE A 1 72 ? -3.276 10.303 3.614 1.00 83.44 72 ILE A N 1
ATOM 549 C CA . ILE A 1 72 ? -1.817 10.258 3.804 1.00 83.44 72 ILE A CA 1
ATOM 550 C C . ILE A 1 72 ? -1.207 8.988 3.183 1.00 83.44 72 ILE A C 1
ATOM 552 O O . ILE A 1 72 ? -0.371 9.118 2.285 1.00 83.44 72 ILE A O 1
ATOM 556 N N . PRO A 1 73 ? -1.611 7.763 3.588 1.00 83.12 73 PRO A N 1
ATOM 557 C CA . PRO A 1 73 ? -1.058 6.545 2.993 1.00 83.12 73 PRO A CA 1
ATOM 558 C C . PRO A 1 73 ? -1.405 6.417 1.503 1.00 83.12 73 PRO A C 1
ATOM 560 O O . PRO A 1 73 ? -0.617 5.885 0.728 1.00 83.12 73 PRO A O 1
ATOM 563 N N . VAL A 1 74 ? -2.552 6.951 1.083 1.00 83.50 74 VAL A N 1
ATOM 564 C CA . VAL A 1 74 ? -3.025 6.893 -0.307 1.00 83.50 74 VAL A CA 1
ATOM 565 C C . VAL A 1 74 ? -2.227 7.828 -1.206 1.00 83.50 74 VAL A C 1
ATOM 567 O O . VAL A 1 74 ? -1.837 7.438 -2.300 1.00 83.50 74 VAL A O 1
ATOM 570 N N . GLY A 1 75 ? -1.947 9.044 -0.740 1.00 83.69 75 GLY A N 1
ATOM 571 C CA . GLY A 1 75 ? -1.125 10.016 -1.450 1.00 83.69 75 GLY A CA 1
ATOM 572 C C . GLY A 1 75 ? 0.300 9.508 -1.640 1.00 83.69 75 GLY A C 1
ATOM 573 O O . GLY A 1 75 ? 0.827 9.579 -2.747 1.00 83.69 75 GLY A O 1
ATOM 574 N N . LEU A 1 76 ? 0.900 8.914 -0.601 1.00 84.44 76 LEU A N 1
ATOM 575 C CA . LEU A 1 76 ? 2.220 8.283 -0.712 1.00 84.44 76 LEU A CA 1
ATOM 576 C C . LEU A 1 76 ? 2.218 7.103 -1.694 1.00 84.44 76 LEU A C 1
ATOM 578 O O . LEU A 1 76 ? 3.108 7.015 -2.543 1.00 84.44 76 LEU A O 1
ATOM 582 N N . ALA A 1 77 ? 1.196 6.248 -1.641 1.00 83.88 77 ALA A N 1
ATOM 583 C CA . ALA A 1 77 ? 1.071 5.128 -2.566 1.00 83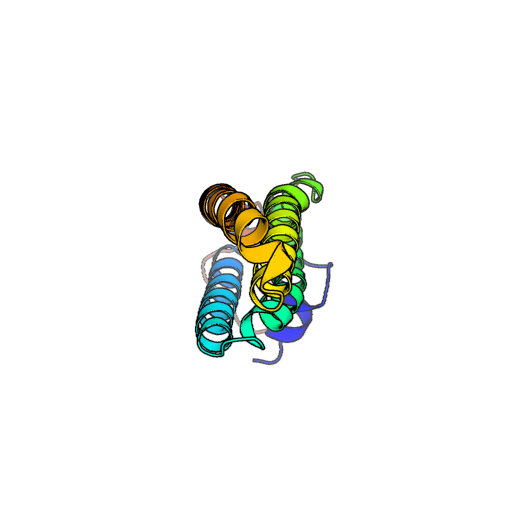.88 77 ALA A CA 1
ATOM 584 C C . ALA A 1 77 ? 0.864 5.596 -4.017 1.00 83.88 77 ALA A C 1
ATOM 586 O O . ALA A 1 77 ? 1.454 5.027 -4.934 1.00 83.88 77 ALA A O 1
ATOM 587 N N . ALA A 1 78 ? 0.097 6.669 -4.234 1.00 83.94 78 ALA A N 1
ATOM 588 C CA . ALA A 1 78 ? -0.096 7.274 -5.550 1.00 83.94 78 ALA A CA 1
ATOM 589 C C . ALA A 1 78 ? 1.211 7.860 -6.109 1.00 83.94 78 ALA A C 1
ATOM 591 O O . ALA A 1 78 ? 1.542 7.613 -7.267 1.00 83.94 78 ALA A O 1
ATOM 592 N N . ILE A 1 79 ? 1.995 8.569 -5.286 1.00 87.31 79 ILE A N 1
ATOM 593 C CA . ILE A 1 79 ? 3.320 9.079 -5.682 1.00 87.31 79 ILE A CA 1
ATOM 594 C C . ILE A 1 79 ? 4.243 7.916 -6.062 1.00 87.31 79 ILE A C 1
ATOM 596 O O . ILE A 1 79 ? 4.873 7.948 -7.119 1.00 87.31 79 ILE A O 1
ATOM 600 N N . SER A 1 80 ? 4.287 6.864 -5.240 1.00 86.19 80 SER A N 1
ATOM 601 C CA . SER A 1 80 ? 5.074 5.664 -5.536 1.00 86.19 80 SER A CA 1
ATOM 602 C C . SER A 1 80 ? 4.637 4.990 -6.840 1.00 86.19 80 SER A C 1
ATOM 604 O O . SER A 1 80 ? 5.491 4.517 -7.589 1.00 86.19 80 SER A O 1
ATOM 606 N N . ALA A 1 81 ? 3.334 4.940 -7.127 1.00 83.62 81 ALA A N 1
ATOM 607 C CA . ALA A 1 81 ? 2.806 4.352 -8.354 1.00 83.62 81 ALA A CA 1
ATOM 608 C C . ALA A 1 81 ? 3.211 5.165 -9.593 1.00 83.62 81 ALA A C 1
ATOM 610 O O . ALA A 1 81 ? 3.649 4.585 -10.586 1.00 83.62 81 ALA A O 1
ATOM 611 N N . VAL A 1 82 ? 3.134 6.499 -9.526 1.00 86.38 82 VAL A N 1
ATOM 612 C CA . VAL A 1 82 ? 3.569 7.386 -10.618 1.00 86.38 82 VAL A CA 1
ATOM 613 C C . VAL A 1 82 ? 5.060 7.210 -10.902 1.00 86.38 82 VAL A C 1
ATOM 615 O O . VAL A 1 82 ? 5.439 7.036 -12.059 1.00 86.38 82 VAL A O 1
ATOM 618 N N . LEU A 1 83 ? 5.902 7.191 -9.864 1.00 87.31 83 LEU A N 1
ATOM 619 C CA . LEU A 1 83 ? 7.338 6.948 -10.021 1.00 87.31 83 LEU A CA 1
ATOM 620 C C . LEU A 1 83 ? 7.613 5.575 -10.656 1.00 87.31 83 LEU A C 1
ATOM 622 O O . LEU A 1 83 ? 8.389 5.488 -11.606 1.00 87.31 83 LEU A O 1
ATOM 626 N N . GLY A 1 84 ? 6.897 4.533 -10.221 1.00 85.31 84 GLY A N 1
ATOM 627 C CA . GLY A 1 84 ? 6.993 3.197 -10.809 1.00 85.31 84 GLY A CA 1
ATOM 628 C C . GLY A 1 84 ? 6.622 3.152 -12.291 1.00 85.31 84 GLY A C 1
ATOM 629 O O . GLY A 1 84 ? 7.331 2.519 -13.074 1.00 85.31 84 GLY A O 1
ATOM 630 N N . ILE A 1 85 ? 5.570 3.867 -12.702 1.00 84.88 85 ILE A N 1
ATOM 631 C CA . ILE A 1 85 ? 5.187 3.990 -14.116 1.00 84.88 85 ILE A CA 1
ATOM 632 C C . ILE A 1 85 ? 6.290 4.699 -14.910 1.00 84.88 85 ILE A C 1
ATOM 634 O O . ILE A 1 85 ? 6.666 4.226 -15.981 1.00 84.88 85 ILE A O 1
ATOM 638 N N . VAL A 1 86 ? 6.852 5.795 -14.390 1.00 87.25 86 VAL A N 1
ATOM 639 C CA . VAL A 1 86 ? 7.940 6.529 -15.061 1.00 87.25 86 VAL A CA 1
ATOM 640 C C . VAL A 1 86 ? 9.175 5.644 -15.235 1.00 87.25 86 VAL A C 1
ATOM 642 O O . VAL A 1 86 ? 9.736 5.598 -16.332 1.00 87.25 86 VAL A O 1
ATOM 645 N N . THR A 1 87 ? 9.580 4.906 -14.197 1.00 87.12 87 THR A N 1
ATOM 646 C CA . THR A 1 87 ? 10.684 3.940 -14.283 1.00 87.12 87 THR A CA 1
ATOM 647 C C . THR A 1 87 ? 10.402 2.886 -15.344 1.00 87.12 87 THR A C 1
ATOM 649 O O . THR A 1 87 ? 11.228 2.673 -16.227 1.00 87.12 87 THR A O 1
ATOM 652 N N . MET A 1 88 ? 9.222 2.270 -15.298 1.00 83.56 88 MET A N 1
ATOM 653 C CA . MET A 1 88 ? 8.816 1.221 -16.227 1.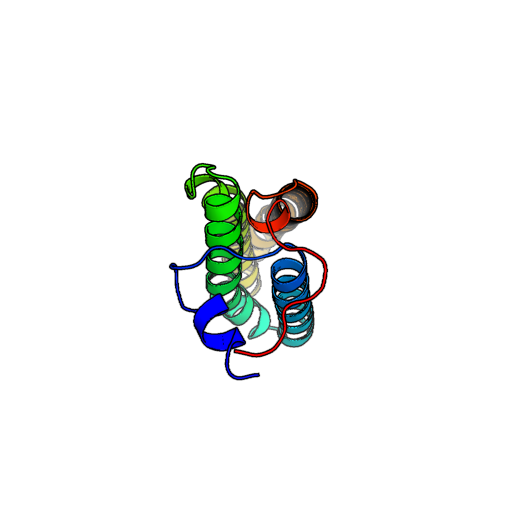00 83.56 88 MET A CA 1
ATOM 654 C C . MET A 1 88 ? 8.829 1.707 -17.683 1.00 83.56 88 MET A C 1
ATOM 656 O O . MET A 1 88 ? 9.436 1.061 -18.530 1.00 83.56 88 MET A O 1
ATOM 660 N N . VAL A 1 89 ? 8.214 2.856 -17.981 1.00 86.25 89 VAL A N 1
ATOM 661 C CA . VAL A 1 89 ? 8.185 3.432 -19.338 1.00 86.25 89 VAL A CA 1
ATOM 662 C C . VAL A 1 89 ? 9.597 3.771 -19.819 1.00 86.25 89 VAL A C 1
ATOM 664 O O . VAL A 1 89 ? 9.935 3.510 -20.973 1.00 86.25 89 VAL A O 1
ATOM 667 N N . SER A 1 90 ? 10.450 4.285 -18.930 1.00 87.56 90 SER A N 1
ATOM 668 C CA . SER A 1 90 ? 11.842 4.619 -19.258 1.00 87.56 90 SER A CA 1
ATOM 669 C C . SER A 1 90 ? 12.681 3.382 -19.600 1.00 87.56 90 SER A C 1
ATOM 671 O O . SER A 1 90 ? 13.589 3.482 -20.419 1.00 87.56 90 SER A O 1
ATOM 673 N N . MET A 1 91 ? 12.366 2.206 -19.039 1.00 85.31 91 MET A N 1
ATOM 674 C CA . MET A 1 91 ? 13.065 0.950 -19.353 1.00 85.31 91 MET A CA 1
ATOM 675 C C . MET A 1 91 ? 12.800 0.438 -20.776 1.00 85.31 91 MET A C 1
ATOM 677 O O . MET A 1 91 ? 13.625 -0.297 -21.313 1.00 85.31 91 MET A O 1
ATOM 681 N N . PHE A 1 92 ? 11.691 0.833 -21.408 1.00 86.75 92 PHE A N 1
ATOM 682 C CA . PHE A 1 92 ? 11.379 0.452 -22.791 1.00 86.75 92 PHE A CA 1
ATOM 683 C C . PHE A 1 92 ? 12.086 1.319 -23.839 1.00 86.75 92 PHE A C 1
ATOM 685 O O . PHE A 1 92 ? 12.014 1.013 -25.028 1.00 86.75 92 PHE A O 1
ATOM 692 N N . ASN A 1 93 ? 12.780 2.385 -23.423 1.00 88.00 93 ASN A N 1
ATOM 693 C CA . ASN A 1 93 ? 13.517 3.263 -24.322 1.00 88.00 93 ASN A CA 1
ATOM 694 C C . ASN A 1 93 ? 15.025 3.224 -24.005 1.00 88.00 93 ASN A C 1
ATOM 696 O O . ASN A 1 93 ? 15.439 3.724 -22.956 1.00 88.00 93 ASN A O 1
ATOM 700 N N . PRO A 1 94 ? 15.877 2.702 -24.908 1.00 85.69 94 PRO A N 1
ATOM 701 C CA . PRO A 1 94 ? 17.311 2.565 -24.652 1.00 85.69 94 PRO A CA 1
ATOM 702 C C . PRO A 1 94 ? 18.025 3.906 -24.421 1.00 85.69 94 PRO A C 1
ATOM 704 O O . PRO A 1 94 ? 19.017 3.945 -23.696 1.00 85.69 94 PRO A O 1
ATOM 707 N N . MET A 1 95 ? 17.505 5.020 -24.956 1.00 89.69 95 MET A N 1
ATOM 708 C CA . MET A 1 95 ? 18.054 6.361 -24.700 1.00 89.69 95 MET A CA 1
ATOM 709 C C . MET A 1 95 ? 17.766 6.872 -23.279 1.00 89.69 95 MET A C 1
ATOM 711 O O . MET A 1 95 ? 18.409 7.818 -22.832 1.00 89.69 95 MET A O 1
ATOM 715 N N . LEU A 1 96 ? 16.816 6.263 -22.562 1.00 91.31 96 LEU A N 1
ATOM 716 C CA . LEU A 1 96 ? 16.360 6.692 -21.235 1.00 91.31 96 LEU A CA 1
ATOM 717 C C . LEU A 1 96 ? 16.793 5.744 -20.107 1.00 91.31 96 LEU A C 1
ATOM 719 O O . LEU A 1 96 ? 16.418 5.959 -18.956 1.00 91.31 96 LEU A O 1
ATOM 723 N N . ILE A 1 97 ? 17.627 4.736 -20.387 1.00 88.62 97 ILE A N 1
ATOM 724 C CA . ILE A 1 97 ? 18.084 3.758 -19.381 1.00 88.62 97 ILE A CA 1
ATOM 725 C C . ILE A 1 97 ? 18.757 4.433 -18.176 1.00 88.62 97 ILE A C 1
ATOM 727 O O . ILE A 1 97 ? 18.499 4.047 -17.036 1.00 88.62 97 ILE A O 1
ATOM 731 N N . GLY A 1 98 ? 19.568 5.474 -18.399 1.00 86.69 98 GLY A N 1
ATOM 732 C CA . GLY A 1 98 ? 20.198 6.228 -17.308 1.00 86.69 98 GLY A CA 1
ATOM 733 C C . GLY A 1 98 ? 19.174 6.879 -16.369 1.00 86.69 98 GLY A C 1
ATOM 734 O O . GLY A 1 98 ? 19.308 6.795 -15.149 1.00 86.69 98 GLY A O 1
ATOM 735 N N . LEU A 1 99 ? 18.099 7.444 -16.930 1.00 86.88 99 LEU A N 1
ATOM 736 C CA . LEU A 1 99 ? 16.977 7.983 -16.161 1.00 86.88 99 LEU A CA 1
ATOM 737 C C . LEU A 1 99 ? 16.219 6.866 -15.430 1.00 86.88 99 LEU A C 1
ATOM 739 O O . LEU A 1 99 ? 15.864 7.030 -14.264 1.00 86.88 99 LEU A O 1
ATOM 743 N N . ALA A 1 100 ? 16.015 5.718 -16.082 1.00 87.38 100 ALA A N 1
ATOM 744 C CA . ALA A 1 100 ? 15.320 4.573 -15.500 1.00 87.38 100 ALA A CA 1
ATOM 745 C C . ALA A 1 100 ? 16.034 4.045 -14.245 1.00 87.38 100 ALA A C 1
ATOM 747 O O . ALA A 1 100 ? 15.373 3.733 -13.258 1.00 87.38 100 ALA A O 1
ATOM 748 N N . LEU A 1 101 ? 17.371 4.005 -14.241 1.00 87.81 101 LEU A N 1
ATOM 749 C CA . LEU A 1 101 ? 18.159 3.593 -13.074 1.00 87.81 101 LEU A CA 1
ATOM 750 C C . LEU A 1 101 ? 18.070 4.609 -11.925 1.00 87.81 101 LEU A C 1
ATOM 752 O O . LEU A 1 101 ? 17.858 4.217 -10.776 1.00 87.81 101 LEU A O 1
ATOM 756 N N . MET A 1 102 ? 18.168 5.911 -12.221 1.00 88.31 102 MET A N 1
ATOM 757 C CA . MET A 1 102 ? 18.065 6.965 -11.201 1.00 88.31 102 MET A CA 1
ATOM 758 C C . MET A 1 102 ? 16.664 7.025 -10.575 1.00 88.31 102 MET A C 1
ATOM 760 O O . MET A 1 102 ? 16.521 7.000 -9.351 1.00 88.31 102 MET A O 1
ATOM 764 N N . VAL A 1 103 ? 15.617 7.060 -11.405 1.00 87.81 103 VAL A N 1
ATOM 765 C CA . VAL A 1 103 ? 14.220 7.104 -10.943 1.00 87.81 103 VAL A CA 1
ATOM 766 C C . VAL A 1 103 ? 13.802 5.759 -10.349 1.00 87.81 103 VAL A C 1
ATOM 768 O O . VAL A 1 103 ? 13.030 5.727 -9.397 1.00 87.81 103 VAL A O 1
ATOM 771 N N . GLY A 1 104 ? 14.340 4.641 -10.842 1.00 85.69 104 GLY A N 1
ATOM 772 C CA . GLY A 1 104 ? 14.111 3.310 -10.278 1.00 85.69 104 GLY A CA 1
ATOM 773 C C . GLY A 1 104 ? 14.606 3.192 -8.839 1.00 85.69 104 GLY A C 1
ATOM 774 O O . GLY A 1 104 ? 13.854 2.744 -7.975 1.00 85.69 104 GLY A O 1
ATOM 775 N N . GLY A 1 105 ? 15.813 3.687 -8.547 1.00 86.25 105 GLY A N 1
ATOM 776 C CA . GLY A 1 105 ? 16.318 3.768 -7.172 1.00 86.25 105 GLY A CA 1
ATOM 777 C C . GLY A 1 105 ? 15.423 4.620 -6.265 1.00 86.25 105 GLY A C 1
ATOM 778 O O . GLY A 1 105 ? 15.088 4.207 -5.153 1.00 86.25 105 GLY A O 1
ATOM 779 N N . LEU A 1 106 ? 14.960 5.773 -6.763 1.00 88.12 106 LEU A N 1
ATOM 780 C CA . LEU A 1 106 ? 14.028 6.638 -6.034 1.00 88.12 106 LEU A CA 1
ATOM 781 C C . LEU A 1 106 ? 12.671 5.957 -5.799 1.00 88.12 106 LEU A C 1
ATOM 783 O O . LEU A 1 106 ? 12.113 6.062 -4.710 1.00 88.12 106 LEU A O 1
ATOM 787 N N . THR A 1 107 ? 12.161 5.228 -6.790 1.00 87.25 107 THR A N 1
ATOM 788 C CA . THR A 1 107 ? 10.900 4.480 -6.699 1.00 87.25 107 THR A CA 1
ATOM 789 C C . THR A 1 107 ? 10.971 3.423 -5.608 1.00 87.25 107 THR A C 1
ATOM 791 O O . THR A 1 107 ? 10.045 3.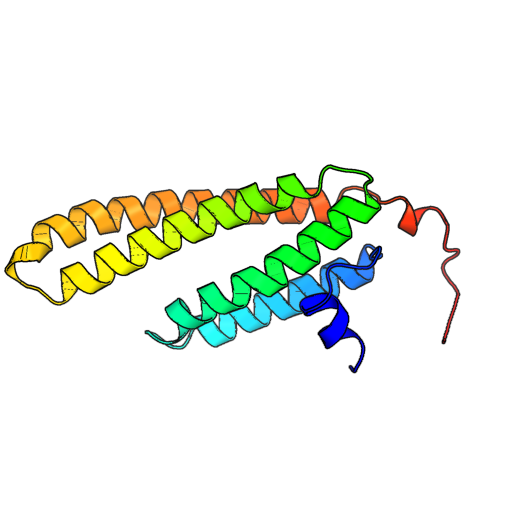316 -4.809 1.00 87.25 107 THR A O 1
ATOM 794 N N . VAL A 1 108 ? 12.073 2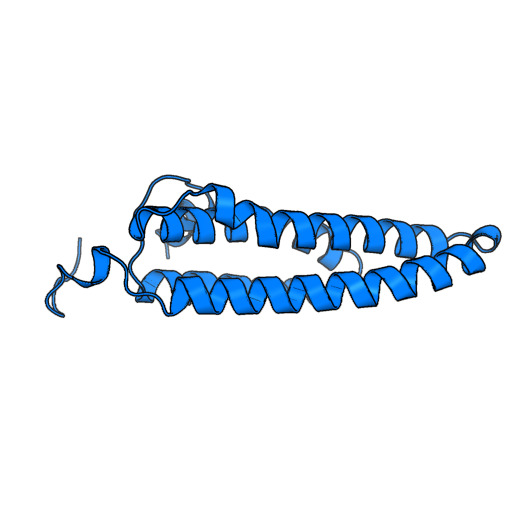.671 -5.526 1.00 87.00 108 VAL A N 1
ATOM 795 C CA . VAL A 1 108 ? 12.266 1.666 -4.469 1.00 87.00 108 VAL A CA 1
ATOM 796 C C . VAL A 1 108 ? 12.290 2.330 -3.093 1.00 87.00 108 VAL A C 1
ATOM 798 O O . VAL A 1 108 ? 11.621 1.860 -2.173 1.00 87.00 108 VAL A O 1
ATOM 801 N N . LEU A 1 109 ? 13.003 3.448 -2.944 1.00 89.75 109 LEU A N 1
ATOM 802 C CA . LEU A 1 109 ? 13.096 4.161 -1.670 1.00 89.75 109 LEU A CA 1
ATOM 803 C C . LEU A 1 109 ? 11.742 4.744 -1.234 1.00 89.75 109 LEU A C 1
ATOM 805 O O . LEU A 1 109 ? 11.278 4.469 -0.127 1.00 89.75 109 LEU A O 1
ATOM 809 N N . VAL A 1 110 ? 11.077 5.495 -2.115 1.00 88.62 110 VAL A N 1
ATOM 810 C CA . VAL A 1 110 ? 9.764 6.105 -1.844 1.00 88.62 110 VAL A CA 1
ATOM 811 C C . VAL A 1 110 ? 8.695 5.033 -1.640 1.00 88.62 110 VAL A C 1
ATOM 813 O O . VAL A 1 110 ? 7.883 5.152 -0.724 1.00 88.62 110 VAL A O 1
ATOM 816 N N . GLY A 1 111 ? 8.722 3.957 -2.427 1.00 86.31 111 GLY A N 1
ATOM 817 C CA . GLY A 1 111 ? 7.808 2.826 -2.286 1.00 86.31 111 GLY A CA 1
ATOM 818 C C . GLY A 1 111 ? 7.984 2.087 -0.963 1.00 86.31 111 GLY A C 1
ATOM 819 O O . GLY A 1 111 ? 6.994 1.773 -0.303 1.00 86.31 111 GLY A O 1
ATOM 820 N N . THR A 1 112 ? 9.225 1.895 -0.509 1.00 86.00 112 THR A N 1
ATOM 821 C CA . THR A 1 112 ? 9.503 1.274 0.797 1.00 86.00 112 THR A CA 1
ATOM 822 C C . THR A 1 112 ? 8.987 2.149 1.939 1.00 86.00 112 THR A C 1
ATOM 824 O O . THR A 1 112 ? 8.305 1.654 2.834 1.00 86.00 112 THR A O 1
ATOM 827 N N . ILE A 1 113 ? 9.233 3.463 1.893 1.00 89.19 113 ILE A N 1
ATOM 828 C CA . ILE A 1 113 ? 8.704 4.405 2.893 1.00 89.19 113 ILE A CA 1
ATOM 829 C C . ILE A 1 113 ? 7.170 4.408 2.868 1.00 89.19 113 ILE A C 1
ATOM 831 O O . ILE A 1 113 ? 6.541 4.313 3.920 1.00 89.19 113 ILE A O 1
ATOM 835 N N . SER A 1 114 ? 6.562 4.452 1.680 1.00 86.62 114 SER A N 1
ATOM 836 C CA . SER A 1 114 ? 5.108 4.383 1.505 1.00 86.62 114 SER A CA 1
ATOM 837 C C . SER A 1 114 ? 4.521 3.118 2.123 1.00 86.62 114 SER A C 1
ATOM 839 O O . SER A 1 114 ? 3.509 3.187 2.818 1.00 86.62 114 SER A O 1
ATOM 841 N N . MET A 1 115 ? 5.160 1.969 1.906 1.00 84.81 115 MET A N 1
ATOM 842 C CA . MET A 1 115 ? 4.739 0.696 2.482 1.00 84.81 115 MET A CA 1
ATOM 843 C C . MET A 1 115 ? 4.832 0.715 4.013 1.00 84.81 115 MET A C 1
ATOM 845 O O . MET A 1 115 ? 3.883 0.313 4.684 1.00 84.81 115 MET A O 1
ATOM 849 N N . LEU A 1 116 ? 5.932 1.219 4.580 1.00 88.44 116 LEU A N 1
ATOM 850 C CA . LEU A 1 116 ? 6.102 1.320 6.033 1.00 88.44 116 LEU A CA 1
ATOM 851 C C . LEU A 1 116 ? 5.059 2.246 6.668 1.00 88.44 116 LEU A C 1
ATOM 853 O O . LEU A 1 116 ? 4.457 1.888 7.679 1.00 88.44 116 LEU A O 1
ATOM 857 N N . VAL A 1 117 ? 4.802 3.406 6.057 1.00 89.00 117 VAL A N 1
ATOM 858 C CA . VAL A 1 117 ? 3.769 4.348 6.512 1.00 89.00 117 VAL A CA 1
ATOM 859 C C . VAL A 1 117 ? 2.384 3.713 6.423 1.00 89.00 117 VAL A C 1
ATOM 861 O O . VAL A 1 117 ? 1.608 3.826 7.369 1.00 89.00 117 VAL A O 1
ATOM 864 N N . ALA A 1 118 ? 2.076 3.008 5.332 1.00 83.50 118 ALA A N 1
ATOM 865 C CA . ALA A 1 118 ? 0.802 2.316 5.172 1.00 83.50 118 ALA A CA 1
ATOM 866 C C . ALA A 1 118 ? 0.599 1.240 6.249 1.00 83.50 118 ALA A C 1
ATOM 868 O O . ALA A 1 118 ? -0.477 1.184 6.841 1.00 83.50 118 ALA A O 1
ATOM 869 N N . ILE A 1 119 ? 1.628 0.442 6.560 1.00 85.44 119 ILE A N 1
ATOM 870 C CA . ILE A 1 119 ? 1.582 -0.578 7.621 1.00 85.44 119 ILE A CA 1
ATOM 871 C C . ILE A 1 119 ? 1.427 0.071 8.998 1.00 85.44 119 ILE A C 1
ATOM 873 O O . ILE A 1 119 ? 0.565 -0.340 9.773 1.00 85.44 119 ILE A O 1
ATOM 877 N N . ALA A 1 120 ? 2.224 1.097 9.305 1.00 87.31 120 ALA A N 1
ATOM 878 C CA . ALA A 1 120 ? 2.134 1.817 10.572 1.00 87.31 120 ALA A CA 1
ATOM 879 C C . ALA A 1 120 ? 0.740 2.433 10.762 1.00 87.31 120 ALA A C 1
ATOM 881 O O . ALA A 1 120 ? 0.156 2.325 11.839 1.00 87.31 120 ALA A O 1
ATOM 882 N N . PHE A 1 121 ? 0.176 3.013 9.700 1.00 86.12 121 PHE A N 1
ATOM 883 C CA . PHE A 1 121 ? -1.171 3.569 9.701 1.00 86.12 121 PHE A CA 1
ATOM 884 C C . PHE A 1 121 ? -2.239 2.488 9.904 1.00 86.12 121 PHE A C 1
ATOM 886 O O . PHE A 1 121 ? -3.118 2.658 10.746 1.00 86.12 121 PHE A O 1
ATOM 893 N N . LEU A 1 122 ? -2.134 1.357 9.200 1.00 84.75 122 LEU A N 1
ATOM 894 C CA . LEU A 1 122 ? -2.996 0.178 9.363 1.00 84.75 122 LEU A CA 1
ATOM 895 C C . LEU A 1 122 ? -3.005 -0.337 10.801 1.00 84.75 122 LEU A C 1
ATOM 897 O O . LEU A 1 122 ? -4.068 -0.585 11.371 1.00 84.75 122 LEU A O 1
ATOM 901 N N . LEU A 1 123 ? -1.820 -0.488 11.392 1.00 85.81 123 LEU A N 1
ATOM 902 C CA . LEU A 1 123 ? -1.666 -0.941 12.768 1.00 85.81 123 LEU A CA 1
ATOM 903 C C . LEU A 1 123 ? -2.245 0.083 13.741 1.00 85.81 123 LEU A C 1
ATOM 905 O O . LEU A 1 123 ? -2.978 -0.295 14.650 1.00 85.81 123 LEU A O 1
ATOM 909 N N . TRP A 1 124 ? -1.996 1.373 13.520 1.00 85.88 124 TRP A N 1
ATOM 910 C CA . TRP A 1 124 ? -2.553 2.448 14.337 1.00 85.88 124 TRP A CA 1
ATOM 911 C C . TRP A 1 124 ? -4.090 2.416 14.360 1.00 85.88 124 TRP A C 1
ATOM 913 O O . TRP A 1 124 ? -4.693 2.360 15.437 1.00 85.88 124 TRP A O 1
ATOM 923 N N . ILE A 1 125 ? -4.740 2.391 13.190 1.00 82.50 125 ILE A N 1
ATOM 924 C CA . ILE A 1 125 ? -6.212 2.377 13.092 1.00 82.50 125 ILE A CA 1
ATOM 925 C C . ILE A 1 125 ? -6.823 1.018 13.487 1.00 82.50 125 ILE A C 1
ATOM 927 O O . ILE A 1 125 ? -7.985 0.946 13.892 1.00 82.50 125 ILE A O 1
ATOM 931 N N . GLY A 1 126 ? -6.055 -0.069 13.386 1.00 79.38 126 GLY A N 1
ATOM 932 C CA . GLY A 1 126 ? -6.484 -1.417 13.760 1.00 79.38 126 GLY A CA 1
ATOM 933 C C . GLY A 1 126 ? -6.326 -1.733 15.251 1.00 79.38 126 GLY A C 1
ATOM 934 O O . GLY A 1 126 ? -7.041 -2.595 15.776 1.00 79.38 126 GLY A O 1
ATOM 935 N N . LEU A 1 127 ? -5.399 -1.065 15.946 1.00 82.19 127 LEU A N 1
ATOM 936 C CA . LEU A 1 127 ? -5.133 -1.253 17.377 1.00 82.19 127 LEU A CA 1
ATOM 937 C C . LEU A 1 127 ? -5.900 -0.271 18.262 1.00 82.19 127 LEU A C 1
ATOM 939 O O . LEU A 1 127 ? -6.279 -0.644 19.371 1.00 82.19 127 LEU A O 1
ATOM 943 N N . THR A 1 128 ? -6.155 0.948 17.783 1.00 81.56 128 THR A N 1
ATOM 944 C CA . THR A 1 128 ? -6.880 1.955 18.569 1.00 81.56 128 THR A CA 1
ATOM 945 C C . THR A 1 128 ? -8.336 1.507 18.790 1.00 81.56 128 THR A C 1
ATOM 947 O O . THR A 1 128 ? -9.024 1.191 17.808 1.00 81.56 128 THR A O 1
ATOM 950 N N . PRO A 1 129 ? -8.825 1.455 20.048 1.00 71.12 129 PRO A N 1
ATOM 951 C CA . PRO A 1 129 ? -10.222 1.141 20.343 1.00 71.12 129 PRO A CA 1
ATOM 952 C C . PRO A 1 129 ? -11.152 2.190 19.726 1.00 71.12 129 PRO A C 1
ATOM 954 O O . PRO A 1 129 ? -10.878 3.387 19.814 1.00 71.12 129 PRO A O 1
ATOM 957 N N . GLY A 1 130 ? -12.239 1.750 19.092 1.00 65.81 130 GLY A N 1
ATOM 958 C CA . GLY A 1 130 ? -13.271 2.646 18.560 1.00 65.81 130 GLY A CA 1
ATOM 959 C C . GLY A 1 130 ? -14.491 2.693 19.479 1.00 65.81 130 GLY A C 1
ATOM 960 O O . GLY A 1 130 ? -14.693 1.789 20.289 1.00 65.81 130 GLY A O 1
ATOM 961 N N . LYS A 1 131 ? -15.356 3.704 19.325 1.00 63.12 131 LYS A N 1
ATOM 962 C CA . LYS A 1 131 ? -16.616 3.797 20.094 1.00 63.12 131 LYS A CA 1
ATOM 963 C C . LYS A 1 131 ? -17.537 2.588 19.874 1.00 63.12 131 LYS A C 1
ATOM 965 O O . LYS A 1 131 ? -18.194 2.150 20.813 1.00 63.12 131 LYS A O 1
ATOM 970 N N . SER A 1 132 ? -17.511 1.994 18.678 1.00 58.44 132 SER A N 1
ATOM 971 C CA . SER A 1 132 ? -18.254 0.771 18.328 1.00 58.44 132 SER A CA 1
ATOM 972 C C . SER A 1 132 ? -17.867 -0.458 19.169 1.00 58.44 132 SER A C 1
ATOM 974 O O . SER A 1 132 ? -18.651 -1.399 19.259 1.00 58.44 132 SER A O 1
ATOM 976 N N . ASP A 1 133 ? -16.703 -0.445 19.833 1.00 54.03 133 ASP A N 1
ATOM 977 C CA . ASP A 1 133 ? -16.237 -1.535 20.700 1.00 54.03 133 ASP A CA 1
ATOM 978 C C . ASP A 1 133 ? -16.728 -1.380 22.163 1.00 54.03 133 ASP A C 1
ATOM 980 O O . ASP A 1 133 ? -16.642 -2.322 22.946 1.00 54.03 133 ASP A O 1
ATOM 984 N N . ALA A 1 134 ? -17.267 -0.212 22.545 1.00 55.06 134 ALA A N 1
ATOM 985 C CA . ALA A 1 134 ? -17.705 0.089 23.915 1.00 55.06 134 ALA A CA 1
ATOM 986 C C . ALA A 1 134 ? -19.166 -0.312 24.217 1.00 55.06 134 ALA A C 1
ATOM 988 O O . ALA A 1 134 ? -19.586 -0.254 25.370 1.00 55.06 134 ALA A O 1
ATOM 989 N N . GLY A 1 135 ? -19.945 -0.702 23.199 1.00 50.50 135 GLY A N 1
ATOM 990 C CA . GLY A 1 135 ? -21.396 -0.918 23.309 1.00 50.50 135 GLY A CA 1
ATOM 991 C C . GLY A 1 135 ? -21.908 -2.320 22.973 1.00 50.50 135 GLY A C 1
ATOM 992 O O . GLY A 1 135 ? -23.115 -2.533 23.026 1.00 50.50 135 GLY A O 1
ATOM 993 N N . GLN A 1 136 ? -21.045 -3.278 22.622 1.00 47.28 136 GLN A N 1
ATOM 994 C CA . GLN A 1 136 ? -21.492 -4.637 22.305 1.00 47.28 136 GLN A CA 1
ATOM 995 C C . GLN A 1 136 ? -21.066 -5.614 23.405 1.00 47.28 136 GLN A C 1
ATOM 997 O O . GLN A 1 136 ? -19.896 -6.006 23.442 1.00 47.28 136 GLN A O 1
ATOM 1002 N N . PRO A 1 137 ? -21.980 -6.059 24.298 1.00 46.09 137 PRO A N 1
ATOM 1003 C CA . PRO A 1 137 ? -21.773 -7.342 24.949 1.00 46.09 137 PRO A CA 1
ATOM 1004 C C . PRO A 1 137 ? -21.571 -8.384 23.845 1.00 46.09 137 PRO A C 1
ATOM 1006 O O . PRO A 1 137 ? -22.203 -8.318 22.795 1.00 46.09 137 PRO A O 1
ATOM 1009 N N . PHE A 1 138 ? -20.660 -9.321 24.086 1.00 53.03 138 PHE A N 1
ATOM 1010 C CA . PHE A 1 138 ? -20.122 -10.347 23.182 1.00 53.03 138 PHE A CA 1
ATOM 1011 C C . PHE A 1 138 ? -21.163 -11.253 22.462 1.00 53.03 138 PHE A C 1
ATOM 1013 O O . PHE A 1 138 ? -20.794 -12.225 21.810 1.00 53.03 138 PHE A O 1
ATOM 1020 N N . LEU A 1 139 ? -22.464 -10.959 22.535 1.00 58.28 139 LEU A N 1
ATOM 1021 C CA . LEU A 1 139 ? -23.557 -11.730 21.950 1.00 58.28 139 LEU A CA 1
ATOM 1022 C C . LEU A 1 139 ? -24.628 -10.814 21.327 1.00 58.28 139 LEU A C 1
ATOM 1024 O O . LEU A 1 139 ? -25.329 -10.093 22.030 1.00 58.28 139 LEU A O 1
ATOM 1028 N N . GLY A 1 140 ? -24.792 -10.917 20.007 1.00 40.94 140 GLY A N 1
ATOM 1029 C CA . GLY A 1 140 ? -25.881 -10.320 19.224 1.00 40.94 140 GLY A CA 1
ATOM 1030 C C . GLY A 1 140 ? -25.452 -10.209 17.758 1.00 40.94 140 GLY A C 1
ATOM 1031 O O . GLY A 1 140 ? -24.941 -9.182 17.347 1.00 40.94 140 GLY A O 1
ATOM 1032 N N . GLY A 1 141 ? -25.459 -11.256 16.934 1.00 40.56 141 GLY A N 1
ATOM 1033 C CA . GLY A 1 141 ? -26.540 -12.219 16.768 1.00 40.56 141 GLY A CA 1
ATOM 1034 C C . GLY A 1 141 ? -27.481 -11.696 15.684 1.00 40.56 141 GLY A C 1
ATOM 1035 O O . GLY A 1 141 ? -28.345 -10.890 15.992 1.00 40.56 141 GLY A O 1
ATOM 1036 N N . LEU A 1 142 ? -27.267 -12.158 14.444 1.00 44.56 142 LEU A N 1
ATOM 1037 C CA . LEU A 1 142 ? -28.251 -12.237 13.356 1.00 44.56 142 LEU A CA 1
ATOM 1038 C C . LEU A 1 142 ? -29.266 -11.086 13.279 1.00 44.56 142 LEU A C 1
ATOM 1040 O O . LEU A 1 142 ? -30.353 -11.236 13.834 1.00 44.56 142 LEU A O 1
ATOM 1044 N N . ARG A 1 143 ? -28.968 -10.032 12.514 1.00 39.91 143 ARG A N 1
ATOM 1045 C CA . ARG A 1 143 ? -29.922 -9.378 11.601 1.00 39.91 143 ARG A CA 1
ATOM 1046 C C . ARG A 1 143 ? -29.172 -8.758 10.438 1.00 39.91 143 ARG A C 1
ATOM 1048 O O . ARG A 1 143 ? -28.114 -8.154 10.713 1.00 39.91 143 ARG A O 1
#